Protein AF-A0A9D4PL93-F1 (afdb_monomer_lite)

Structure (mmCIF, N/CA/C/O backbone):
data_AF-A0A9D4PL93-F1
#
_entry.id   AF-A0A9D4PL93-F1
#
loop_
_atom_site.group_PDB
_atom_site.id
_atom_site.type_symbol
_atom_site.label_atom_id
_atom_site.label_alt_id
_atom_site.label_comp_id
_atom_site.label_asym_id
_atom_site.label_entity_id
_atom_site.label_seq_id
_atom_site.pdbx_PDB_ins_code
_atom_site.Cartn_x
_atom_site.Cartn_y
_atom_site.Cartn_z
_atom_site.occupancy
_atom_site.B_iso_or_equiv
_atom_site.auth_seq_id
_atom_site.auth_comp_id
_atom_site.auth_asym_id
_atom_site.auth_atom_id
_atom_site.pdbx_PDB_model_num
ATOM 1 N N . MET A 1 1 ? 20.606 25.924 -12.757 1.00 34.34 1 MET A N 1
ATOM 2 C CA . MET A 1 1 ? 19.336 25.777 -13.493 1.00 34.34 1 MET A CA 1
ATOM 3 C C . MET A 1 1 ? 18.843 24.370 -13.218 1.00 34.34 1 MET A C 1
ATOM 5 O O . MET A 1 1 ? 19.415 23.436 -13.757 1.00 34.34 1 MET A O 1
ATOM 9 N N . VAL A 1 2 ? 17.908 24.205 -12.281 1.00 51.75 2 VAL A N 1
ATOM 10 C CA . VAL A 1 2 ? 17.261 22.904 -12.069 1.00 51.75 2 VAL A CA 1
ATOM 11 C C . VAL A 1 2 ? 16.223 22.797 -13.176 1.00 51.75 2 VAL A C 1
ATOM 13 O O . VAL A 1 2 ? 15.267 23.569 -13.187 1.00 51.75 2 VAL A O 1
ATOM 16 N N . VAL A 1 3 ? 16.468 21.940 -14.161 1.00 52.09 3 VAL A N 1
ATOM 17 C CA . VAL A 1 3 ? 15.431 21.570 -15.125 1.00 52.09 3 VAL A CA 1
ATOM 18 C C . VAL A 1 3 ? 14.424 20.758 -14.317 1.00 52.09 3 VAL A C 1
ATOM 20 O O . VAL A 1 3 ? 14.767 19.688 -13.824 1.00 52.09 3 VAL A O 1
ATOM 23 N N . ARG A 1 4 ? 13.235 21.313 -14.068 1.00 60.12 4 ARG A N 1
ATOM 24 C CA . ARG A 1 4 ? 12.111 20.513 -13.582 1.00 60.12 4 ARG A CA 1
ATOM 25 C C . ARG A 1 4 ? 11.664 19.690 -14.779 1.00 60.12 4 ARG A C 1
ATOM 27 O O . ARG A 1 4 ? 11.162 20.246 -15.749 1.00 60.12 4 ARG A O 1
ATOM 34 N N . ASP A 1 5 ? 12.008 18.412 -14.762 1.00 65.75 5 ASP A N 1
ATOM 35 C CA . ASP A 1 5 ? 11.439 17.454 -15.693 1.00 65.75 5 ASP A CA 1
ATOM 36 C C . ASP A 1 5 ? 9.980 17.266 -15.255 1.00 65.75 5 ASP A C 1
ATOM 38 O O . ASP A 1 5 ? 9.720 16.711 -14.191 1.00 65.75 5 ASP A O 1
ATOM 42 N N . ASP A 1 6 ? 9.033 17.845 -15.999 1.00 69.25 6 ASP A N 1
ATOM 43 C CA . ASP A 1 6 ? 7.590 17.759 -15.718 1.00 69.25 6 ASP A CA 1
ATOM 44 C C . ASP A 1 6 ? 7.026 16.389 -16.161 1.00 69.25 6 ASP A C 1
ATOM 46 O O . ASP A 1 6 ? 5.917 16.276 -16.693 1.00 69.25 6 ASP A O 1
ATOM 50 N N . THR A 1 7 ? 7.816 15.326 -16.006 1.00 75.62 7 THR A N 1
ATOM 51 C CA . THR A 1 7 ? 7.446 13.958 -16.353 1.00 75.62 7 THR A CA 1
ATOM 52 C C . THR A 1 7 ? 6.351 13.481 -15.409 1.00 75.62 7 THR A C 1
ATOM 54 O O . THR A 1 7 ? 6.540 13.334 -14.204 1.00 75.62 7 THR A O 1
ATOM 57 N N . VAL A 1 8 ? 5.168 13.236 -15.970 1.00 79.75 8 VAL A N 1
ATOM 58 C CA . VAL A 1 8 ? 4.058 12.622 -15.240 1.00 79.75 8 VAL A CA 1
ATOM 59 C C . VAL A 1 8 ? 4.268 11.113 -15.226 1.00 79.75 8 VAL A C 1
ATOM 61 O O . VAL A 1 8 ? 4.189 10.458 -16.266 1.00 79.75 8 VAL A O 1
ATOM 64 N N . GLU A 1 9 ? 4.490 10.557 -14.041 1.00 84.00 9 GLU A N 1
ATOM 65 C CA . GLU A 1 9 ? 4.475 9.114 -13.821 1.00 84.00 9 GLU A CA 1
ATOM 66 C C . GLU A 1 9 ? 3.073 8.645 -13.412 1.00 84.00 9 GLU A C 1
ATOM 68 O O . GLU A 1 9 ? 2.351 9.320 -12.676 1.00 84.00 9 GLU A O 1
ATOM 73 N N . VAL A 1 10 ? 2.667 7.476 -13.913 1.00 87.62 10 VAL A N 1
ATOM 74 C CA . VAL A 1 10 ? 1.343 6.903 -13.640 1.00 87.62 10 VAL A CA 1
ATOM 75 C C . VAL A 1 10 ? 1.466 5.795 -12.601 1.00 87.62 10 VAL A C 1
ATOM 77 O O . VAL A 1 10 ? 1.974 4.713 -12.897 1.00 87.62 10 VAL A O 1
ATOM 80 N N . ALA A 1 11 ? 0.934 6.057 -11.409 1.00 89.31 11 ALA A N 1
ATOM 81 C CA . ALA A 1 11 ? 0.731 5.061 -10.366 1.00 89.31 11 ALA A CA 1
ATOM 82 C C . ALA A 1 11 ? -0.491 4.180 -10.667 1.00 89.31 11 ALA A C 1
ATOM 84 O O . ALA A 1 11 ? -1.527 4.667 -11.129 1.00 89.31 11 ALA A O 1
ATOM 85 N N . ARG A 1 12 ? -0.404 2.881 -10.370 1.00 92.94 12 ARG A N 1
ATOM 86 C CA . ARG A 1 12 ? -1.517 1.932 -10.510 1.00 92.94 12 ARG A CA 1
ATOM 87 C C . ARG A 1 12 ? -1.934 1.394 -9.152 1.00 92.94 12 ARG A C 1
ATOM 89 O O . ARG A 1 12 ? -1.126 0.800 -8.449 1.00 92.94 12 ARG A O 1
ATOM 96 N N . PHE A 1 13 ? -3.218 1.515 -8.831 1.00 94.25 13 PHE A N 1
ATOM 97 C CA . PHE A 1 13 ? -3.814 0.793 -7.711 1.00 94.25 13 PHE A CA 1
ATOM 98 C C . PHE A 1 13 ? -3.922 -0.691 -8.064 1.00 94.25 13 PHE A C 1
ATOM 100 O O . PHE A 1 13 ? -4.625 -1.062 -9.005 1.00 94.25 13 PHE A O 1
ATOM 107 N N . ARG A 1 14 ? -3.215 -1.539 -7.320 1.00 95.12 14 ARG A N 1
ATOM 108 C CA . ARG A 1 14 ? -3.255 -3.001 -7.466 1.00 95.12 14 ARG A CA 1
ATOM 109 C C . ARG A 1 14 ? -4.282 -3.624 -6.527 1.00 95.12 14 ARG A C 1
ATOM 111 O O . ARG A 1 14 ? -4.938 -4.591 -6.894 1.00 95.12 14 ARG A O 1
ATOM 118 N N . TYR A 1 15 ? -4.466 -3.019 -5.355 1.00 96.06 15 TYR A N 1
ATOM 119 C CA . TYR A 1 15 ? -5.504 -3.368 -4.391 1.00 96.06 15 TYR A CA 1
ATOM 120 C C . TYR A 1 15 ? -5.947 -2.126 -3.616 1.00 96.06 15 TYR A C 1
ATOM 122 O O . TYR A 1 15 ? -5.151 -1.222 -3.375 1.00 96.06 15 TYR A O 1
ATOM 130 N N . THR A 1 16 ? -7.209 -2.085 -3.199 1.00 95.38 16 THR A N 1
ATOM 131 C CA . THR A 1 16 ? -7.695 -1.152 -2.181 1.00 95.38 16 THR A CA 1
ATOM 132 C C . THR A 1 16 ? -8.939 -1.724 -1.520 1.00 95.38 16 THR A C 1
ATOM 134 O O . THR A 1 16 ? -9.758 -2.383 -2.164 1.00 95.38 16 THR A O 1
ATOM 137 N N . ASP A 1 17 ? -9.088 -1.470 -0.225 1.00 93.38 17 ASP A N 1
ATOM 138 C CA . ASP A 1 17 ? -10.322 -1.758 0.505 1.00 93.38 17 ASP A CA 1
ATOM 139 C C . ASP A 1 17 ? -11.325 -0.584 0.456 1.00 93.38 17 ASP A C 1
ATOM 141 O O . ASP A 1 17 ? -12.406 -0.676 1.042 1.00 93.38 17 ASP A O 1
ATOM 145 N N . TYR A 1 18 ? -10.961 0.511 -0.231 1.00 92.94 18 TYR A N 1
ATOM 146 C CA . TYR A 1 18 ? -11.675 1.790 -0.311 1.00 92.94 18 T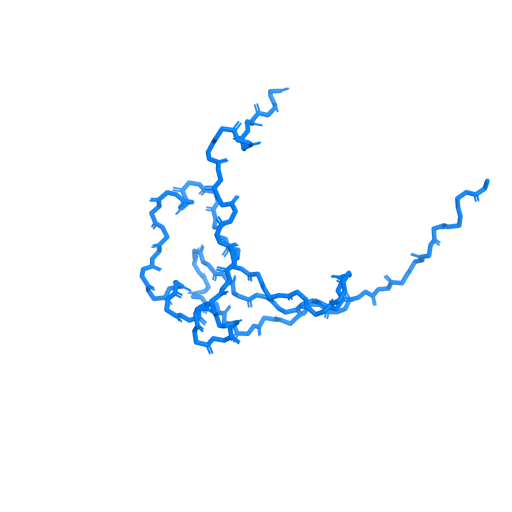YR A CA 1
ATOM 147 C C . TYR A 1 18 ? -11.987 2.440 1.045 1.00 92.94 18 TYR A C 1
ATOM 149 O O . TYR A 1 18 ? -12.874 3.291 1.135 1.00 92.94 18 TYR A O 1
ATOM 157 N N . LYS A 1 19 ? -11.293 2.034 2.112 1.00 92.88 19 LYS A N 1
ATOM 158 C CA . LYS A 1 19 ? -11.559 2.495 3.478 1.00 92.88 19 LYS A CA 1
ATOM 159 C C . LYS A 1 19 ? -10.291 2.901 4.198 1.00 92.88 19 LYS A C 1
ATOM 161 O O . LYS A 1 19 ? -10.242 4.008 4.718 1.00 92.88 19 LYS A O 1
ATOM 166 N N . THR A 1 20 ? -9.309 2.009 4.262 1.00 92.19 20 THR A N 1
ATOM 167 C CA . THR A 1 20 ? -8.147 2.142 5.145 1.00 92.19 20 THR A CA 1
ATOM 168 C C . THR A 1 20 ? -6.813 1.897 4.465 1.00 92.19 20 THR A C 1
ATOM 170 O O . THR A 1 20 ? -5.807 2.346 5.008 1.00 92.19 20 THR A O 1
ATOM 173 N N . CYS A 1 21 ? -6.776 1.220 3.311 1.00 93.44 21 CYS A N 1
ATOM 174 C CA . CYS A 1 21 ? -5.521 0.863 2.664 1.00 93.44 21 CYS A CA 1
ATOM 175 C C . CYS A 1 21 ? -5.589 0.778 1.132 1.00 93.44 21 CYS A C 1
ATOM 177 O O . CYS A 1 21 ? -6.638 0.541 0.514 1.00 93.44 21 CYS A O 1
ATOM 179 N N . ALA A 1 22 ? -4.421 0.922 0.511 1.00 95.19 22 ALA A N 1
ATOM 180 C CA . ALA A 1 22 ? -4.212 0.729 -0.915 1.00 95.19 22 ALA A CA 1
ATOM 181 C C . ALA A 1 22 ? -2.803 0.198 -1.202 1.00 95.19 22 ALA A C 1
ATOM 183 O O . ALA A 1 22 ? -1.835 0.661 -0.612 1.00 95.19 22 ALA A O 1
ATOM 184 N N . VAL A 1 23 ? -2.679 -0.737 -2.142 1.00 94.00 23 VAL A N 1
ATOM 185 C CA . VAL A 1 23 ? -1.391 -1.166 -2.703 1.00 94.00 23 VAL A CA 1
ATOM 186 C C . VAL A 1 23 ? -1.204 -0.469 -4.044 1.00 94.00 23 VAL A C 1
ATOM 188 O O . VAL A 1 23 ? -2.042 -0.623 -4.939 1.00 94.00 23 VAL A O 1
ATOM 191 N N . LEU A 1 24 ? -0.119 0.290 -4.184 1.00 93.56 24 LEU A N 1
ATOM 192 C CA . LEU A 1 24 ? 0.219 1.035 -5.391 1.00 93.56 24 LEU A CA 1
ATOM 193 C C . LEU A 1 24 ? 1.507 0.515 -6.020 1.00 93.56 24 LEU A C 1
ATOM 195 O O . LEU A 1 24 ? 2.469 0.196 -5.328 1.00 93.56 24 LEU A O 1
ATOM 199 N N . GLU A 1 25 ? 1.517 0.494 -7.346 1.00 91.19 25 GLU A N 1
ATOM 200 C CA . GLU A 1 25 ? 2.692 0.234 -8.171 1.00 91.19 25 GLU A CA 1
ATOM 201 C C . GLU A 1 25 ? 3.050 1.512 -8.939 1.00 91.19 25 GLU A C 1
ATOM 203 O O . GLU A 1 25 ? 2.201 2.064 -9.647 1.00 91.19 25 GLU A O 1
ATOM 208 N N . MET A 1 26 ? 4.279 2.003 -8.780 1.00 88.62 26 MET A N 1
ATOM 209 C CA . MET A 1 26 ? 4.747 3.264 -9.364 1.00 88.62 26 MET A CA 1
ATOM 210 C C . MET A 1 26 ? 6.132 3.083 -9.991 1.00 88.62 26 MET A C 1
ATOM 212 O O . MET A 1 26 ? 7.023 2.576 -9.309 1.00 88.62 26 MET A O 1
ATOM 216 N N . PRO A 1 27 ? 6.353 3.528 -11.240 1.00 85.00 27 PRO A N 1
ATOM 217 C CA . PRO A 1 27 ? 7.653 3.437 -11.898 1.00 85.00 27 PRO A CA 1
ATOM 218 C C . PRO A 1 27 ? 8.585 4.593 -11.477 1.00 85.00 27 PRO A C 1
ATOM 220 O O . PRO A 1 27 ? 9.129 5.284 -12.335 1.00 85.00 27 PRO A O 1
ATOM 223 N N . HIS A 1 28 ? 8.756 4.810 -10.168 1.00 76.06 28 HIS A N 1
ATOM 224 C CA . HIS A 1 28 ? 9.591 5.872 -9.600 1.00 76.06 28 HIS A CA 1
ATOM 225 C C . HIS A 1 28 ? 10.800 5.285 -8.868 1.00 76.06 28 HIS A C 1
ATOM 227 O O . HIS A 1 28 ? 10.643 4.483 -7.951 1.00 76.06 28 HIS A O 1
ATOM 233 N N . PHE A 1 29 ? 12.022 5.687 -9.236 1.00 77.31 29 PHE A N 1
ATOM 234 C CA . PHE A 1 29 ? 13.262 5.054 -8.747 1.00 77.31 29 PHE A CA 1
ATOM 235 C C . PHE A 1 29 ? 13.296 3.520 -8.956 1.00 77.31 29 PHE A C 1
ATOM 237 O O . PHE A 1 29 ? 13.818 2.781 -8.121 1.00 77.31 29 PHE A O 1
ATOM 244 N N . GLY A 1 30 ? 12.753 3.047 -10.085 1.00 78.69 3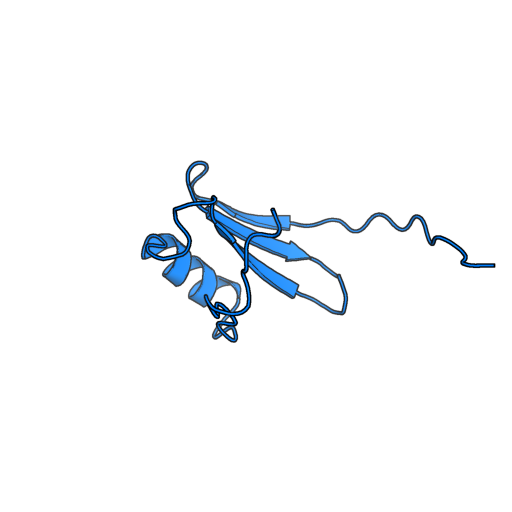0 GLY A N 1
ATOM 245 C CA . GLY A 1 30 ? 12.483 1.629 -10.364 1.00 78.69 30 GLY A CA 1
ATOM 246 C C . GLY A 1 30 ? 10.992 1.303 -10.226 1.00 78.69 30 GLY A C 1
ATOM 247 O O . GLY A 1 30 ? 10.180 2.211 -10.083 1.00 78.69 30 GLY A O 1
ATOM 248 N N . ASP A 1 31 ? 10.623 0.022 -10.270 1.00 80.44 31 ASP A N 1
ATOM 249 C CA . ASP A 1 31 ? 9.246 -0.399 -9.980 1.00 80.44 31 ASP A CA 1
ATOM 250 C C . ASP A 1 31 ? 9.061 -0.496 -8.461 1.00 80.44 31 ASP A C 1
ATOM 252 O O . ASP A 1 31 ? 9.525 -1.437 -7.813 1.00 80.44 31 ASP A O 1
ATOM 256 N N . GLN A 1 32 ? 8.408 0.508 -7.878 1.00 85.62 32 GLN A N 1
ATOM 257 C CA . GLN A 1 32 ? 8.058 0.521 -6.463 1.00 85.62 32 GLN A CA 1
ATOM 258 C C . GLN A 1 32 ? 6.664 -0.048 -6.243 1.00 85.62 32 GLN A C 1
ATOM 260 O O . GLN A 1 32 ? 5.700 0.376 -6.876 1.00 85.62 32 GLN A O 1
ATOM 265 N N . CYS A 1 33 ? 6.559 -0.957 -5.276 1.00 88.38 33 CYS A N 1
ATOM 266 C CA . CYS A 1 33 ? 5.302 -1.521 -4.802 1.00 88.38 33 CYS A CA 1
ATOM 267 C C . CYS A 1 33 ? 5.127 -1.122 -3.334 1.00 88.38 33 CYS A C 1
ATOM 269 O O . CYS A 1 33 ? 5.947 -1.480 -2.489 1.00 88.38 33 CYS A O 1
ATOM 271 N N . THR A 1 34 ? 4.107 -0.322 -3.034 1.00 89.81 34 THR A N 1
ATOM 272 C CA . THR A 1 34 ? 3.930 0.317 -1.720 1.00 89.81 34 THR A CA 1
ATOM 273 C C . THR A 1 34 ? 2.539 0.071 -1.161 1.00 89.81 34 THR A C 1
ATOM 275 O O . THR A 1 34 ? 1.551 0.132 -1.888 1.00 89.81 34 THR A O 1
ATOM 278 N N . LEU A 1 35 ? 2.463 -0.182 0.147 1.00 91.00 35 LEU A N 1
ATOM 279 C CA . LEU A 1 35 ? 1.214 -0.199 0.902 1.00 91.00 35 LEU A CA 1
ATOM 280 C C . LEU A 1 35 ? 1.009 1.170 1.550 1.00 91.00 35 LEU A C 1
ATOM 282 O O . LEU A 1 35 ? 1.811 1.599 2.374 1.00 91.00 35 LEU A O 1
ATOM 286 N N . TRP A 1 36 ? -0.063 1.850 1.171 1.00 91.25 36 TRP A N 1
ATOM 287 C CA . TRP A 1 36 ? -0.523 3.081 1.798 1.00 91.25 36 TRP A CA 1
ATOM 288 C C . TRP A 1 36 ? -1.651 2.751 2.762 1.00 91.25 36 TRP A C 1
ATOM 290 O O . TRP A 1 36 ? -2.529 1.946 2.441 1.00 91.25 36 TRP A O 1
ATOM 300 N N . VAL A 1 37 ? -1.639 3.395 3.923 1.00 91.38 37 VAL A N 1
ATOM 301 C CA . VAL A 1 37 ? -2.697 3.295 4.928 1.00 91.38 37 VAL A CA 1
ATOM 302 C C . VAL A 1 37 ? -3.090 4.682 5.405 1.00 91.38 37 VAL A C 1
ATOM 304 O O . VAL A 1 37 ? -2.291 5.616 5.334 1.00 91.38 37 VAL A O 1
ATOM 307 N N . ASN A 1 38 ? -4.324 4.826 5.876 1.00 88.19 38 ASN A N 1
ATOM 308 C CA . ASN A 1 38 ? -4.753 6.082 6.475 1.00 88.19 38 ASN A CA 1
ATOM 309 C C . ASN A 1 38 ? -3.953 6.386 7.744 1.00 88.19 38 ASN A C 1
ATOM 311 O O . ASN A 1 38 ? -3.555 5.491 8.498 1.00 88.19 38 ASN A O 1
ATOM 315 N N . GLU A 1 39 ? -3.816 7.676 8.021 1.00 83.31 39 GLU A N 1
ATOM 316 C CA . GLU A 1 39 ? -3.341 8.165 9.307 1.00 83.31 39 GLU A CA 1
ATOM 317 C C . GLU A 1 39 ? -4.165 7.555 10.461 1.00 83.31 39 GLU A C 1
ATOM 319 O O . GLU A 1 39 ? -5.377 7.354 10.348 1.00 83.31 39 GLU A O 1
ATOM 324 N N . GLY A 1 40 ? -3.494 7.184 11.555 1.00 83.94 40 GLY A 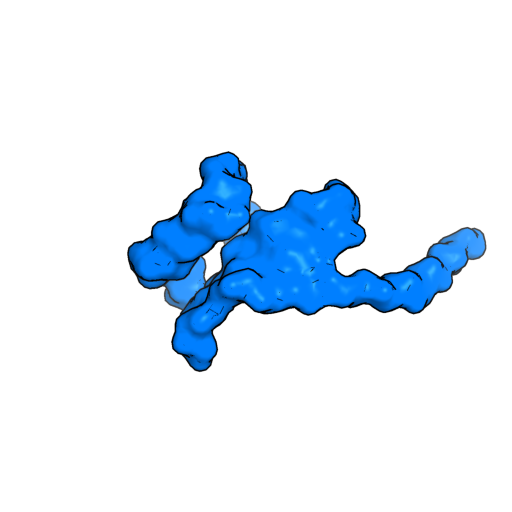N 1
ATOM 325 C CA . GLY A 1 40 ? -4.101 6.497 12.703 1.00 83.94 40 GLY A CA 1
ATOM 326 C C . GLY A 1 40 ? -4.317 4.984 12.543 1.00 83.94 40 GLY A C 1
ATOM 327 O O . GLY A 1 40 ? -4.595 4.314 13.534 1.00 83.94 40 GLY A O 1
ATOM 328 N N . VAL A 1 41 ? -4.158 4.418 11.340 1.00 85.19 41 VAL A N 1
ATOM 329 C CA . VAL A 1 41 ? -4.255 2.959 11.092 1.00 85.19 41 VAL A CA 1
ATOM 330 C C . VAL A 1 41 ? -2.868 2.303 10.979 1.00 85.19 41 VAL A C 1
ATOM 332 O O . VAL A 1 41 ? -2.751 1.084 10.923 1.00 85.19 41 VAL A O 1
ATOM 335 N N . GLN A 1 42 ? -1.804 3.106 11.006 1.00 82.19 42 GLN A N 1
ATOM 336 C CA . GLN A 1 42 ? -0.412 2.696 10.777 1.00 82.19 42 GLN A CA 1
ATOM 337 C C . GLN A 1 42 ? 0.060 1.585 11.733 1.00 82.19 42 GLN A C 1
ATOM 339 O O . GLN A 1 42 ? 0.693 0.626 11.299 1.00 82.19 42 GLN A O 1
ATOM 344 N N . ASP A 1 43 ? -0.342 1.654 13.006 1.00 82.38 43 ASP A N 1
ATOM 345 C CA . ASP A 1 43 ? 0.008 0.657 14.030 1.00 82.38 43 ASP A CA 1
ATOM 346 C C . ASP A 1 43 ? -0.934 -0.559 14.061 1.00 82.38 43 ASP A C 1
ATOM 348 O O . ASP A 1 43 ? -0.700 -1.527 14.785 1.00 82.38 43 ASP A O 1
ATOM 352 N N . SER A 1 44 ? -2.037 -0.515 13.310 1.00 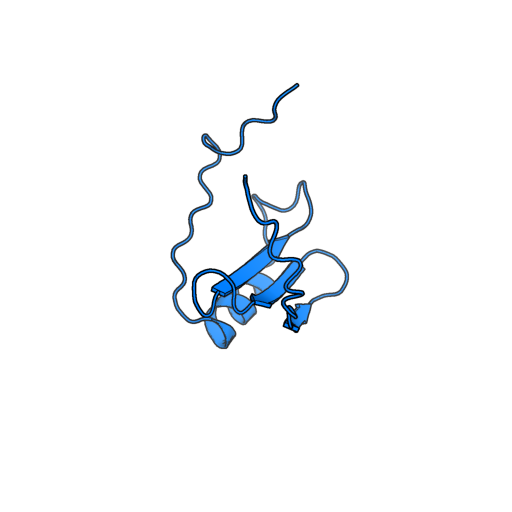87.50 44 SER A N 1
ATOM 353 C CA . SER A 1 44 ? -3.093 -1.536 13.325 1.00 87.50 44 SER A CA 1
ATOM 354 C C . SER A 1 44 ? -3.620 -1.835 11.921 1.00 87.50 44 SER A C 1
ATOM 356 O O . SER A 1 44 ? -4.825 -1.950 11.689 1.00 87.50 44 SER A O 1
ATOM 358 N N . ILE A 1 45 ? -2.690 -1.970 10.971 1.00 88.31 45 ILE A N 1
ATOM 359 C CA . ILE A 1 45 ? -2.996 -2.253 9.567 1.00 88.31 45 ILE A CA 1
ATOM 360 C C . ILE A 1 45 ? -3.840 -3.534 9.477 1.00 88.31 45 ILE A C 1
ATOM 362 O O . ILE A 1 45 ? -3.426 -4.568 10.010 1.00 88.31 45 ILE A O 1
ATOM 366 N N . PRO A 1 46 ? -5.001 -3.511 8.794 1.00 91.69 46 PRO A N 1
ATOM 367 C CA . PRO A 1 46 ? -5.825 -4.701 8.647 1.00 91.69 46 PRO A CA 1
ATOM 368 C C . PRO A 1 46 ? -5.041 -5.848 8.008 1.00 91.69 46 PRO A C 1
ATOM 370 O O . PRO A 1 46 ? -4.387 -5.657 6.983 1.00 91.69 46 PRO A O 1
ATOM 373 N N . GLU A 1 47 ? -5.172 -7.052 8.564 1.00 92.31 47 GLU A N 1
ATOM 374 C CA . GLU A 1 47 ? -4.459 -8.255 8.105 1.00 92.31 47 GLU A CA 1
ATOM 375 C C . GLU A 1 47 ? -4.612 -8.474 6.596 1.00 92.31 47 GLU A C 1
ATOM 377 O O . GLU A 1 47 ? -3.627 -8.634 5.884 1.00 92.31 47 GLU A O 1
ATOM 382 N N . LYS A 1 48 ? -5.832 -8.310 6.075 1.00 93.12 48 LYS A N 1
ATOM 383 C CA . LYS A 1 48 ? -6.118 -8.407 4.639 1.00 93.12 48 LYS A CA 1
ATOM 384 C C . LYS A 1 48 ? -5.271 -7.456 3.779 1.00 93.12 48 LYS A C 1
ATOM 386 O O . LYS A 1 48 ? -4.937 -7.791 2.649 1.00 93.12 48 LYS A O 1
ATOM 391 N N . CYS A 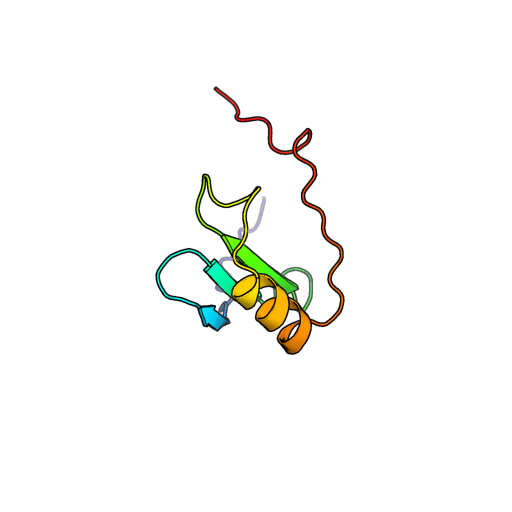1 49 ? -4.940 -6.261 4.266 1.00 92.06 49 CYS A N 1
ATOM 392 C CA . CYS A 1 49 ? -4.086 -5.321 3.535 1.00 92.06 49 CYS A CA 1
ATOM 393 C C . CYS A 1 49 ? -2.629 -5.798 3.495 1.00 92.06 49 CYS A C 1
ATOM 395 O O . CYS A 1 49 ? -1.978 -5.661 2.461 1.00 92.06 49 CYS A O 1
ATOM 397 N N . LEU A 1 50 ? -2.139 -6.384 4.593 1.00 91.31 50 LEU A N 1
ATOM 398 C CA . LEU A 1 50 ? -0.798 -6.970 4.672 1.00 91.31 50 LEU A CA 1
ATOM 399 C C . LEU A 1 50 ? -0.682 -8.216 3.788 1.00 91.31 50 LEU A C 1
ATOM 401 O O . LEU A 1 50 ? 0.297 -8.351 3.061 1.00 91.31 50 LEU A O 1
ATOM 405 N N . GLU A 1 51 ? -1.698 -9.080 3.798 1.00 93.25 51 GLU A N 1
ATOM 406 C CA . GLU A 1 51 ? -1.779 -10.253 2.921 1.00 93.25 51 GLU A CA 1
ATOM 407 C C . GLU A 1 51 ? -1.735 -9.843 1.448 1.00 93.25 51 GLU A C 1
ATOM 409 O O . GLU A 1 51 ? -0.882 -10.309 0.702 1.00 93.25 51 GLU A O 1
ATOM 414 N N . GLN A 1 52 ? -2.593 -8.904 1.033 1.00 94.31 52 GLN A N 1
ATOM 415 C CA . GLN A 1 52 ? -2.621 -8.428 -0.353 1.00 94.31 52 GLN A CA 1
ATOM 416 C C . GLN A 1 52 ? -1.308 -7.754 -0.755 1.00 94.31 52 GLN A C 1
ATOM 418 O O . GLN A 1 52 ? -0.862 -7.909 -1.888 1.00 94.31 52 GLN A O 1
ATOM 423 N N . PHE A 1 53 ? -0.667 -7.025 0.158 1.00 92.19 53 PHE A N 1
ATOM 424 C CA . PHE A 1 53 ? 0.658 -6.472 -0.092 1.00 92.19 53 PHE A CA 1
ATOM 425 C C . PHE A 1 53 ? 1.699 -7.579 -0.310 1.00 92.19 53 PHE A C 1
ATOM 427 O O . PHE A 1 53 ? 2.430 -7.523 -1.295 1.00 92.19 53 PHE A O 1
ATOM 434 N N . GLY A 1 54 ? 1.724 -8.607 0.542 1.00 91.31 54 GLY A N 1
ATOM 435 C CA . GLY A 1 54 ? 2.613 -9.761 0.387 1.00 91.31 54 GLY A CA 1
ATOM 436 C C . GLY A 1 54 ? 2.367 -10.543 -0.907 1.00 91.31 54 GLY A C 1
ATOM 437 O O . GLY A 1 54 ? 3.318 -10.883 -1.607 1.00 91.31 54 GLY A O 1
ATOM 438 N N . ASP A 1 55 ? 1.104 -10.764 -1.271 1.00 93.56 55 ASP A N 1
ATOM 439 C CA . ASP A 1 55 ? 0.715 -11.490 -2.485 1.00 93.56 55 ASP A CA 1
ATOM 440 C C . ASP A 1 55 ? 1.069 -10.722 -3.770 1.00 93.56 55 ASP A C 1
ATOM 442 O O . ASP A 1 55 ? 1.465 -11.321 -4.771 1.00 93.56 55 ASP A O 1
ATOM 446 N N . ILE A 1 56 ? 0.912 -9.393 -3.761 1.00 92.69 56 ILE A N 1
ATOM 447 C CA . ILE A 1 56 ? 1.112 -8.539 -4.942 1.00 92.69 56 ILE A CA 1
ATOM 448 C C . ILE A 1 56 ? 2.577 -8.123 -5.093 1.00 92.69 56 ILE A C 1
ATOM 450 O O . ILE A 1 56 ? 3.105 -8.139 -6.204 1.00 92.69 56 ILE A O 1
ATOM 454 N N . CYS A 1 57 ? 3.217 -7.717 -3.997 1.00 89.19 57 CYS A N 1
ATOM 455 C CA . CYS A 1 57 ? 4.552 -7.120 -3.995 1.00 89.19 57 CYS A CA 1
ATOM 456 C C . CYS A 1 57 ? 5.657 -8.100 -3.562 1.00 89.19 57 CYS A C 1
ATOM 458 O O . CYS A 1 57 ? 6.839 -7.799 -3.738 1.00 89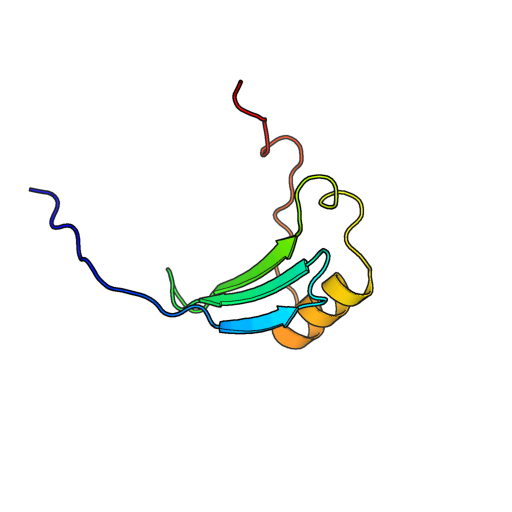.19 57 CYS A O 1
ATOM 460 N N . GLY A 1 58 ? 5.306 -9.256 -2.990 1.00 85.69 58 GLY A N 1
ATOM 461 C CA . GLY A 1 58 ? 6.253 -10.168 -2.346 1.00 85.69 58 GLY A CA 1
ATOM 462 C C . GLY A 1 58 ? 6.678 -9.698 -0.950 1.00 85.69 58 GLY A C 1
ATOM 463 O O . GLY A 1 58 ? 6.039 -8.851 -0.325 1.00 85.69 58 GLY A O 1
ATOM 464 N N . ASN A 1 59 ? 7.791 -10.239 -0.443 1.00 69.50 59 ASN A N 1
ATOM 465 C CA . ASN A 1 59 ? 8.350 -9.826 0.848 1.00 69.50 59 ASN A CA 1
ATOM 466 C C . ASN A 1 59 ? 9.007 -8.441 0.729 1.00 69.50 59 ASN A C 1
ATOM 468 O O . ASN A 1 59 ? 10.207 -8.331 0.477 1.00 69.50 59 ASN A O 1
ATOM 472 N N . GLY A 1 60 ? 8.217 -7.383 0.907 1.00 63.22 60 GLY A N 1
ATOM 473 C CA . GLY A 1 60 ? 8.725 -6.021 1.048 1.00 63.22 60 GLY A CA 1
ATOM 474 C C . GLY A 1 60 ? 9.543 -5.843 2.332 1.00 63.22 60 GLY A C 1
ATOM 475 O O . GLY A 1 60 ? 9.333 -6.537 3.328 1.00 63.22 60 GLY A O 1
ATOM 476 N N . VAL A 1 61 ? 10.474 -4.886 2.329 1.00 61.69 61 VAL A N 1
ATOM 477 C CA . VAL A 1 61 ? 11.137 -4.441 3.560 1.00 61.69 61 VAL A CA 1
ATOM 478 C C . VAL A 1 61 ? 10.173 -3.511 4.295 1.00 61.69 61 VAL A C 1
ATOM 480 O O . VAL A 1 61 ? 9.854 -2.427 3.810 1.00 61.69 61 VAL A O 1
ATOM 483 N N . THR A 1 62 ? 9.679 -3.933 5.457 1.00 57.34 62 THR A N 1
ATOM 484 C CA . THR A 1 62 ? 8.863 -3.084 6.332 1.00 57.34 62 THR A CA 1
ATOM 485 C C . THR A 1 62 ? 9.750 -2.006 6.951 1.00 57.34 62 THR A C 1
ATOM 487 O O . THR A 1 62 ? 10.463 -2.268 7.916 1.00 57.34 62 THR A O 1
ATOM 490 N N . HIS A 1 63 ? 9.717 -0.796 6.393 1.00 56.06 63 HIS A N 1
ATOM 491 C CA . HIS A 1 63 ? 10.417 0.379 6.925 1.00 56.06 63 HIS A CA 1
ATOM 492 C C . HIS A 1 63 ? 9.538 1.232 7.859 1.00 56.06 63 HIS A C 1
ATOM 494 O O . HIS A 1 63 ? 9.799 2.422 8.014 1.00 56.06 63 HIS A O 1
ATOM 500 N N . HIS A 1 64 ? 8.487 0.668 8.470 1.00 56.69 64 HIS A N 1
ATOM 501 C CA . HIS A 1 64 ? 7.744 1.403 9.495 1.00 56.69 64 HIS A CA 1
ATOM 502 C C . HIS A 1 64 ? 8.564 1.434 10.788 1.00 56.69 64 HIS A C 1
ATOM 504 O O . HIS A 1 64 ? 8.555 0.484 11.571 1.00 56.69 64 HIS A O 1
ATOM 510 N N . ASP A 1 65 ? 9.296 2.526 10.970 1.00 58.47 65 ASP A N 1
ATOM 511 C CA . ASP A 1 65 ? 9.953 2.887 12.216 1.00 58.47 65 ASP A CA 1
ATOM 512 C C . ASP A 1 65 ? 9.213 4.094 12.803 1.00 58.47 65 ASP A C 1
ATOM 514 O O . ASP A 1 65 ? 9.292 5.210 12.280 1.00 58.47 65 ASP A O 1
ATOM 518 N N . ALA A 1 66 ? 8.470 3.852 13.882 1.00 57.84 66 ALA A N 1
ATOM 519 C CA . ALA A 1 66 ? 7.686 4.873 14.569 1.00 57.84 66 ALA A CA 1
ATOM 520 C C . ALA A 1 66 ? 8.552 6.041 15.082 1.00 57.84 66 ALA A C 1
ATOM 522 O O . ALA A 1 66 ? 8.040 7.141 15.270 1.00 57.84 66 ALA A O 1
ATOM 523 N N . GLU A 1 67 ? 9.865 5.851 15.276 1.00 55.28 67 GLU A N 1
ATOM 524 C CA . GLU A 1 67 ? 10.761 6.945 15.665 1.00 55.28 67 GLU A CA 1
ATOM 525 C C . GLU A 1 67 ? 11.138 7.866 14.494 1.00 55.28 67 GLU A C 1
ATOM 527 O O . GLU A 1 67 ? 11.543 9.012 14.725 1.00 55.28 67 GLU A O 1
ATOM 532 N N . MET A 1 68 ? 11.014 7.389 13.248 1.00 54.62 68 MET A N 1
ATOM 533 C CA . MET A 1 68 ? 11.322 8.165 12.041 1.00 54.62 68 MET A CA 1
ATOM 534 C C . MET A 1 68 ? 10.128 8.990 11.548 1.00 54.62 68 MET A C 1
ATOM 536 O O . MET A 1 68 ? 10.328 10.050 10.951 1.00 54.62 68 MET A O 1
ATOM 540 N N . CYS A 1 69 ? 8.902 8.557 11.843 1.00 60.53 69 CYS A N 1
ATOM 541 C CA . CYS A 1 69 ? 7.677 9.323 11.617 1.00 60.53 69 CYS A CA 1
ATOM 542 C C . CYS A 1 69 ? 7.416 10.269 12.799 1.00 60.53 69 CYS A C 1
ATOM 544 O O . CYS A 1 69 ? 6.455 10.102 13.542 1.00 60.53 69 CYS A O 1
ATOM 546 N N . LYS A 1 70 ? 8.292 11.257 13.011 1.00 55.72 70 LYS A N 1
ATOM 547 C CA . LYS A 1 70 ? 7.973 12.359 13.926 1.00 55.72 70 LYS A CA 1
ATOM 548 C C . LYS A 1 70 ? 7.091 13.355 13.199 1.00 55.72 70 LYS A C 1
ATOM 550 O O . LYS A 1 70 ? 7.534 13.947 12.214 1.00 55.72 70 LYS A O 1
ATOM 555 N N . ASP A 1 71 ? 5.884 13.550 13.716 1.00 57.16 71 ASP A N 1
ATOM 556 C CA . ASP A 1 71 ? 5.064 14.700 13.364 1.00 57.16 71 ASP A CA 1
ATOM 557 C C . ASP A 1 71 ? 5.905 15.962 13.581 1.00 57.16 71 ASP A C 1
ATOM 559 O O . ASP A 1 71 ? 6.480 16.181 14.653 1.00 57.16 71 ASP A O 1
ATOM 563 N N . VAL A 1 72 ? 6.072 16.742 12.517 1.00 55.50 72 VAL A N 1
ATOM 564 C CA . VAL A 1 72 ? 6.722 18.046 12.600 1.00 55.50 72 VAL A CA 1
ATOM 565 C C . VAL A 1 72 ? 5.602 19.046 12.865 1.00 55.50 72 VAL A C 1
ATOM 567 O O . VAL A 1 72 ? 4.794 19.283 11.967 1.00 55.50 72 VAL A O 1
ATOM 570 N N . ASP A 1 73 ? 5.536 19.552 14.100 1.00 47.94 73 ASP A N 1
ATOM 571 C CA . ASP A 1 73 ? 4.620 20.627 14.526 1.00 47.94 73 ASP A CA 1
ATOM 572 C C . ASP A 1 73 ? 4.697 21.875 13.619 1.00 47.94 73 ASP A C 1
ATOM 574 O O . ASP A 1 73 ? 5.824 22.267 13.219 1.00 47.94 73 ASP A O 1
#

Organism: Rhipicephalus sanguineus (NCBI:txid34632)

Sequence (73 aa):
MVVRDDTVEVARFRYTDYKTCAVLEMPHFGDQCTLWVNEGVQDSIPEKCLEQFGDICGNGVTHHDAEMCKDVD

pLDDT: mean 79.82, std 15.58, range [34.34, 96.06]

Secondary structure (DSSP, 8-state):
-----------EEEEE-SSSEEEEEE-SSS-EEEEEE-TT-GGG--HHHHHHHHHHH-S------TTT-----

InterPro domains:
  IPR002970 Tick histamine-binding protein [PF02098] (11-70)
  IPR012674 Calycin [G3DSA:2.40.128.20] (1-72)
  IPR012674 Calycin [SSF50814] (12-60)

Radius of gyration: 14.52 Å; chains: 1; bounding box: 31×37×32 Å

Foldseek 3Di:
DPPPPPDDWDKDFPDDPVPFWTWIWTCPPHTDTDIDGDPPCLVPPDPVSVVSSCVPVNDDDPPPDVVVPDDDD